Protein AF-A0A542AK52-F1 (afdb_monomer_lite)

Secondary structure (DSSP, 8-state):
--HHHHHHHHHHHHHHHHHHTTTTS-TT-HHHHHHHHHHHHHHHHHHHHHHHHH--SS--TTSS-TTTTTSSPPTTGGGS-S--

Foldseek 3Di:
DDPLVVLVVLLVVLVVLLVCLVVPDDPPPPVSVVSSVVSVVVNVVSLVVSCVPPNHPDDDCVVVPPCPPVPDDDPVNVPPDPDD

Sequence (84 aa):
MSEQEQLMRRTNACRFATWELPVFTHPGDCKAAKQQKKHRRMADDLIIQYKAAYGPMNQNSSDTSRWHGINAPWPWDVNKGGNK

Structure (mmCIF, N/CA/C/O backbone):
data_AF-A0A542AK52-F1
#
_entry.id   AF-A0A542AK52-F1
#
loop_
_atom_site.group_PDB
_atom_site.id
_atom_site.type_symbol
_atom_site.label_atom_id
_atom_site.label_alt_id
_atom_site.label_comp_id
_atom_site.label_asym_id
_atom_site.label_entity_id
_atom_site.label_seq_id
_atom_site.pdbx_PDB_ins_code
_atom_site.Cartn_x
_atom_site.Cartn_y
_atom_site.Cartn_z
_atom_site.occupancy
_atom_site.B_iso_or_equiv
_atom_site.auth_seq_id
_atom_site.auth_comp_id
_atom_site.auth_asym_id
_atom_site.auth_atom_id
_atom_site.pdbx_PDB_model_num
ATOM 1 N N . MET A 1 1 ? 1.248 4.096 18.309 1.00 70.00 1 MET A N 1
ATOM 2 C CA . MET A 1 1 ? 0.680 3.641 17.025 1.00 70.00 1 MET A CA 1
ATOM 3 C C . MET A 1 1 ? 0.005 2.310 17.245 1.00 70.00 1 MET A C 1
ATOM 5 O O . MET A 1 1 ? 0.688 1.387 17.685 1.00 70.00 1 MET A O 1
ATOM 9 N N . SER A 1 2 ? -1.287 2.210 16.951 1.00 92.62 2 SER A N 1
ATOM 10 C CA . SER A 1 2 ? -1.997 0.929 16.995 1.00 92.62 2 SER A CA 1
ATOM 11 C C . SER A 1 2 ? -1.496 -0.013 15.895 1.00 92.62 2 SER A C 1
ATOM 13 O O . SER A 1 2 ? -0.879 0.414 14.916 1.00 92.62 2 SER A O 1
ATOM 15 N N . GLU A 1 3 ? -1.749 -1.310 16.045 1.00 90.19 3 GLU A N 1
ATOM 16 C CA . GLU A 1 3 ? -1.428 -2.298 15.011 1.00 90.19 3 GLU A CA 1
ATOM 17 C C . GLU A 1 3 ? -2.169 -1.996 13.695 1.00 90.19 3 GLU A C 1
ATOM 19 O O . GLU A 1 3 ? -1.574 -2.047 12.618 1.00 90.19 3 GLU A O 1
ATOM 24 N N . GLN A 1 4 ? -3.423 -1.544 13.787 1.00 88.88 4 GLN A N 1
ATOM 25 C CA . GLN A 1 4 ? -4.223 -1.076 12.654 1.00 88.88 4 GLN A CA 1
ATOM 26 C C . GLN A 1 4 ? -3.552 0.087 11.904 1.00 88.88 4 GLN A C 1
ATOM 28 O O . GLN A 1 4 ? -3.448 0.059 10.675 1.00 88.88 4 GLN A O 1
ATOM 33 N N . GLU A 1 5 ? -3.053 1.098 12.625 1.00 90.31 5 GLU A N 1
ATOM 34 C CA . GLU A 1 5 ? -2.340 2.239 12.033 1.00 90.31 5 GLU A CA 1
ATOM 35 C C . GLU A 1 5 ? -1.031 1.810 11.369 1.00 90.31 5 GLU A C 1
ATOM 37 O O . GLU A 1 5 ? -0.681 2.315 10.300 1.00 90.31 5 GLU A O 1
ATOM 42 N N . GLN A 1 6 ? -0.302 0.871 11.976 1.00 92.88 6 GLN A N 1
ATOM 43 C CA . GLN A 1 6 ? 0.936 0.345 11.402 1.00 92.88 6 GLN A CA 1
ATOM 44 C C . GLN A 1 6 ? 0.666 -0.392 10.089 1.00 92.88 6 GLN A C 1
ATOM 46 O O . GLN A 1 6 ? 1.355 -0.147 9.094 1.00 92.88 6 GLN A O 1
ATOM 51 N N . LEU A 1 7 ? -0.353 -1.254 10.060 1.00 91.81 7 LEU A N 1
ATOM 52 C CA . LEU A 1 7 ? -0.742 -1.989 8.859 1.00 91.81 7 LEU A CA 1
ATOM 53 C C . LEU A 1 7 ? -1.199 -1.035 7.745 1.00 91.81 7 LEU A C 1
ATOM 55 O O . LEU A 1 7 ? -0.798 -1.178 6.586 1.00 91.81 7 LEU A O 1
ATOM 59 N N . MET A 1 8 ? -1.980 -0.013 8.101 1.00 91.56 8 MET A N 1
ATOM 60 C CA . MET A 1 8 ? -2.448 1.004 7.162 1.00 91.56 8 MET A CA 1
ATOM 61 C C . MET A 1 8 ? -1.291 1.844 6.606 1.00 91.56 8 MET A C 1
ATOM 63 O O . MET A 1 8 ? -1.199 2.035 5.394 1.00 91.56 8 MET A O 1
ATOM 67 N N . ARG A 1 9 ? -0.346 2.278 7.451 1.00 93.88 9 ARG A N 1
ATOM 68 C CA . ARG A 1 9 ? 0.857 3.005 7.004 1.00 93.88 9 ARG A CA 1
ATOM 69 C C . ARG A 1 9 ? 1.714 2.168 6.059 1.00 93.88 9 ARG A C 1
ATOM 71 O O . ARG A 1 9 ? 2.129 2.675 5.019 1.00 93.88 9 ARG A O 1
ATOM 78 N N . ARG A 1 10 ? 1.942 0.888 6.373 1.00 94.38 10 ARG A N 1
ATOM 79 C CA . ARG A 1 10 ? 2.690 -0.034 5.496 1.00 94.38 10 ARG A CA 1
ATOM 80 C C . 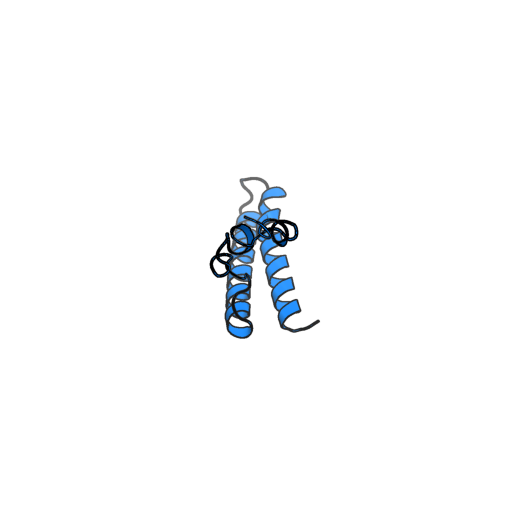ARG A 1 10 ? 1.994 -0.225 4.149 1.00 94.38 10 ARG A C 1
ATOM 82 O O . ARG A 1 10 ? 2.652 -0.184 3.109 1.00 94.38 10 ARG A O 1
ATOM 89 N N . THR A 1 11 ? 0.670 -0.373 4.165 1.00 94.81 11 THR A N 1
ATOM 90 C CA . THR A 1 11 ? -0.144 -0.485 2.948 1.00 94.81 11 THR A CA 1
ATOM 91 C C . THR A 1 11 ? -0.003 0.766 2.083 1.00 94.81 11 THR A C 1
ATOM 93 O O . THR A 1 11 ? 0.286 0.670 0.890 1.00 94.81 11 THR A O 1
ATOM 96 N N . ASN A 1 12 ? -0.146 1.946 2.689 1.00 93.94 12 ASN A N 1
ATOM 97 C CA . ASN A 1 12 ? -0.045 3.224 1.988 1.00 93.94 12 ASN A CA 1
ATOM 98 C C . ASN A 1 12 ? 1.357 3.453 1.412 1.00 93.94 12 ASN A C 1
ATOM 100 O O . ASN A 1 12 ? 1.471 3.881 0.267 1.00 93.94 12 ASN A O 1
ATOM 104 N N . ALA A 1 13 ? 2.413 3.080 2.139 1.00 95.75 13 ALA A N 1
ATOM 105 C CA . ALA A 1 13 ? 3.783 3.145 1.632 1.00 95.75 13 ALA A CA 1
ATOM 106 C C . ALA A 1 13 ? 3.991 2.256 0.390 1.00 95.75 13 ALA A C 1
ATOM 108 O O . ALA A 1 13 ? 4.581 2.695 -0.597 1.00 95.75 13 ALA A O 1
ATOM 109 N N . CYS A 1 14 ? 3.463 1.025 0.392 1.00 95.25 14 CYS A N 1
ATOM 110 C CA . CYS A 1 14 ? 3.557 0.130 -0.768 1.00 95.25 14 CYS A CA 1
ATOM 111 C C . CYS A 1 14 ? 2.746 0.641 -1.971 1.00 95.25 14 CYS A C 1
ATOM 113 O O . CYS A 1 14 ? 3.190 0.535 -3.119 1.00 95.25 14 CYS A O 1
ATOM 115 N N . ARG A 1 15 ? 1.568 1.225 -1.721 1.00 94.19 15 ARG A N 1
ATOM 116 C CA . ARG A 1 15 ? 0.740 1.850 -2.764 1.00 94.19 15 ARG A CA 1
ATOM 117 C C . ARG A 1 15 ? 1.427 3.058 -3.387 1.00 94.19 15 ARG A C 1
ATOM 119 O O . ARG A 1 15 ? 1.455 3.151 -4.610 1.00 94.19 15 ARG A O 1
ATOM 126 N N . PHE A 1 16 ? 2.016 3.921 -2.563 1.00 94.44 16 PHE A N 1
ATOM 127 C CA . PHE A 1 16 ? 2.797 5.067 -3.019 1.00 94.44 16 PHE A CA 1
ATOM 128 C C . PHE A 1 16 ? 3.952 4.618 -3.912 1.00 94.44 16 PHE A C 1
ATOM 130 O O . PHE A 1 16 ? 4.042 5.048 -5.055 1.00 94.44 16 PHE A O 1
ATOM 137 N N . ALA A 1 17 ? 4.753 3.648 -3.459 1.00 92.31 17 ALA A N 1
ATOM 138 C CA . ALA A 1 17 ? 5.833 3.092 -4.269 1.00 92.31 17 ALA A CA 1
ATOM 139 C C . ALA A 1 17 ? 5.318 2.582 -5.628 1.00 92.31 17 ALA A C 1
ATOM 141 O O . ALA A 1 17 ? 5.901 2.867 -6.667 1.00 92.31 17 ALA A O 1
ATOM 142 N N . THR A 1 18 ? 4.184 1.882 -5.647 1.00 92.81 18 THR A N 1
ATOM 143 C CA . THR A 1 18 ? 3.579 1.382 -6.891 1.00 92.81 18 THR A CA 1
ATOM 144 C C . THR A 1 18 ? 3.187 2.502 -7.868 1.00 92.81 18 THR A C 1
ATOM 146 O O . THR A 1 18 ? 3.290 2.297 -9.078 1.00 92.81 18 THR A O 1
ATOM 149 N N . TRP A 1 19 ? 2.732 3.650 -7.362 1.00 91.06 19 TRP A N 1
ATOM 150 C CA . TRP A 1 19 ? 2.324 4.814 -8.159 1.00 91.06 19 TRP A CA 1
ATOM 151 C C . TRP A 1 19 ? 3.507 5.643 -8.661 1.00 91.06 19 TRP A C 1
ATOM 153 O O . TRP A 1 19 ? 3.523 6.033 -9.823 1.00 91.06 19 TRP A O 1
ATOM 163 N N . GLU A 1 20 ? 4.504 5.865 -7.811 1.00 90.88 20 GLU A N 1
ATOM 164 C CA . GLU A 1 20 ? 5.615 6.774 -8.102 1.00 90.88 20 GLU A CA 1
ATOM 165 C C . GLU A 1 20 ? 6.742 6.117 -8.900 1.00 90.88 20 GLU A C 1
ATOM 167 O O . GLU A 1 20 ? 7.393 6.775 -9.706 1.00 90.88 20 GLU A O 1
ATOM 172 N N . LEU A 1 21 ? 6.987 4.812 -8.710 1.00 88.12 21 LEU A N 1
ATOM 173 C CA . LEU A 1 21 ? 8.076 4.102 -9.396 1.00 88.12 21 LEU A CA 1
ATOM 174 C C . LEU A 1 21 ? 8.071 4.319 -10.922 1.00 88.12 21 LEU A C 1
ATOM 176 O O . LEU A 1 21 ? 9.132 4.624 -11.457 1.00 88.12 21 LEU A O 1
ATOM 180 N N . PRO A 1 22 ? 6.933 4.226 -11.637 1.00 86.31 22 PRO A N 1
ATOM 181 C CA . PRO A 1 22 ? 6.871 4.533 -13.068 1.00 86.31 22 PRO A CA 1
ATOM 182 C C . PRO A 1 22 ? 7.209 5.978 -13.438 1.00 86.31 22 PRO A C 1
ATOM 184 O O . PRO A 1 22 ? 7.701 6.211 -14.533 1.00 86.31 22 PRO A O 1
ATOM 187 N N . VAL A 1 23 ? 6.929 6.948 -12.562 1.00 85.88 23 VAL A N 1
ATOM 188 C CA . VAL A 1 23 ? 7.125 8.381 -12.845 1.00 85.88 23 VAL A CA 1
ATOM 189 C C . VAL A 1 23 ? 8.610 8.730 -12.887 1.00 85.88 23 VAL A C 1
ATOM 191 O O . VAL A 1 23 ? 9.046 9.510 -13.729 1.00 85.88 23 VAL A O 1
ATOM 194 N N . PHE A 1 24 ? 9.403 8.116 -12.009 1.00 81.69 24 PHE A N 1
ATOM 195 C CA . PHE A 1 24 ? 10.843 8.364 -11.915 1.00 81.69 24 PHE A CA 1
ATOM 196 C C . PHE A 1 24 ? 11.688 7.410 -12.769 1.00 81.69 24 PHE A C 1
ATOM 198 O O . PHE A 1 24 ? 12.916 7.441 -12.683 1.00 81.69 24 PHE A O 1
ATOM 205 N N . THR A 1 25 ? 11.064 6.533 -13.563 1.00 82.06 25 THR A N 1
ATOM 206 C CA . THR A 1 25 ? 11.769 5.475 -14.301 1.00 82.06 25 THR A CA 1
ATOM 207 C C . THR A 1 25 ? 11.451 5.528 -15.793 1.00 82.06 25 THR A C 1
ATOM 209 O O . THR A 1 25 ? 10.354 5.882 -16.213 1.00 82.06 25 THR A O 1
ATOM 212 N N . HIS A 1 26 ? 12.445 5.220 -16.630 1.00 80.94 26 HIS A N 1
ATOM 213 C CA . HIS A 1 26 ? 12.266 5.210 -18.083 1.00 80.94 26 HIS A CA 1
ATOM 214 C C . HIS A 1 26 ? 11.375 4.017 -18.503 1.00 80.94 26 HIS A C 1
ATOM 216 O O . HIS A 1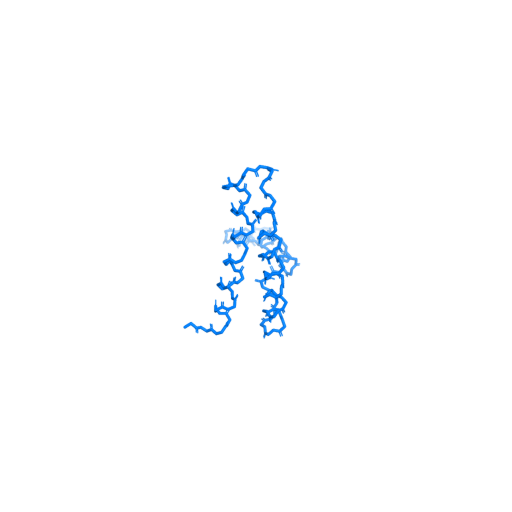 26 ? 11.528 2.939 -17.921 1.00 80.94 26 HIS A O 1
ATOM 222 N N . PRO A 1 27 ? 10.536 4.124 -19.560 1.00 77.25 27 PRO A N 1
ATOM 223 C CA . PRO A 1 27 ? 9.667 3.043 -20.067 1.00 77.25 27 PRO A CA 1
ATOM 224 C C . PRO A 1 27 ? 10.343 1.709 -20.457 1.00 77.25 27 PRO A C 1
ATOM 226 O O . PRO A 1 27 ? 9.666 0.773 -20.871 1.00 77.25 27 PRO A O 1
ATOM 229 N N . GLY A 1 28 ? 11.666 1.601 -20.329 1.00 79.88 28 GLY A N 1
ATOM 230 C CA . GLY A 1 28 ? 12.458 0.390 -20.574 1.00 79.88 28 GLY A CA 1
ATOM 231 C C . GLY A 1 28 ? 13.192 -0.145 -19.340 1.00 79.88 28 GLY A C 1
ATOM 232 O O . GLY A 1 28 ? 13.974 -1.086 -19.463 1.00 79.88 28 GLY A O 1
ATOM 233 N N . ASP A 1 29 ? 12.986 0.439 -18.156 1.00 86.62 29 ASP A N 1
ATOM 234 C CA . ASP A 1 29 ? 13.641 -0.029 -16.936 1.00 86.62 29 ASP A CA 1
ATOM 235 C C . ASP A 1 29 ? 12.928 -1.267 -16.361 1.00 86.62 29 ASP A C 1
ATOM 237 O O . ASP A 1 29 ? 11.991 -1.206 -15.557 1.00 86.62 29 ASP A O 1
ATOM 241 N N . CYS A 1 30 ? 13.418 -2.440 -16.761 1.00 86.12 30 CYS A N 1
ATOM 242 C CA . CYS A 1 30 ? 12.941 -3.730 -16.268 1.00 86.12 30 CYS A CA 1
ATOM 243 C C . CYS A 1 30 ? 13.084 -3.894 -14.743 1.00 86.12 30 CYS A C 1
ATOM 245 O O . CYS A 1 30 ? 12.314 -4.649 -14.137 1.00 86.12 30 CYS A O 1
ATOM 247 N N . LYS A 1 31 ? 14.050 -3.220 -14.098 1.00 88.69 31 LYS A N 1
ATOM 248 C CA . LYS A 1 31 ? 14.240 -3.303 -12.640 1.00 88.69 31 LYS A CA 1
ATOM 249 C C . LYS A 1 31 ? 13.136 -2.536 -11.925 1.00 88.69 31 LYS A C 1
ATOM 251 O O . LYS A 1 31 ? 12.525 -3.086 -11.006 1.00 88.69 31 LYS A O 1
ATOM 256 N N . ALA A 1 32 ? 12.832 -1.328 -12.393 1.00 87.31 32 ALA A N 1
ATOM 257 C CA . ALA A 1 32 ? 11.718 -0.529 -11.897 1.00 87.31 32 ALA A CA 1
ATOM 258 C C . ALA A 1 32 ? 10.382 -1.268 -12.025 1.00 87.31 32 ALA A C 1
ATOM 260 O O . ALA A 1 32 ? 9.652 -1.407 -11.043 1.00 87.31 32 ALA A O 1
ATOM 261 N N . ALA A 1 33 ? 10.107 -1.849 -13.197 1.00 88.31 33 ALA A N 1
ATOM 262 C CA . ALA A 1 33 ? 8.890 -2.624 -13.432 1.00 88.31 33 ALA A CA 1
ATOM 263 C C . ALA A 1 33 ? 8.776 -3.844 -12.496 1.00 88.31 33 ALA A C 1
ATOM 265 O O . ALA A 1 33 ? 7.701 -4.147 -11.968 1.00 88.31 33 ALA A O 1
ATOM 266 N N . LYS A 1 34 ? 9.887 -4.551 -12.240 1.00 92.00 34 LYS A N 1
ATOM 267 C CA . LYS A 1 34 ? 9.919 -5.675 -11.290 1.00 92.00 34 LYS A CA 1
ATOM 268 C C . LYS A 1 34 ? 9.646 -5.211 -9.857 1.00 92.00 34 LYS A C 1
ATOM 270 O O . LYS A 1 34 ? 8.875 -5.858 -9.145 1.00 92.00 34 LYS A O 1
ATOM 275 N N . GLN A 1 35 ? 10.247 -4.099 -9.443 1.00 91.31 35 GLN A N 1
ATOM 276 C CA . GLN A 1 35 ? 10.062 -3.536 -8.108 1.00 91.31 35 GLN A CA 1
ATOM 277 C C . GLN A 1 35 ? 8.630 -3.018 -7.905 1.00 91.31 35 GLN A C 1
ATOM 279 O O . GLN A 1 35 ? 8.020 -3.293 -6.873 1.00 91.31 35 GLN A O 1
ATOM 284 N N . GLN A 1 36 ? 8.047 -2.373 -8.916 1.00 92.38 36 GLN A N 1
ATOM 285 C CA . GLN A 1 36 ? 6.650 -1.949 -8.909 1.00 92.38 36 GLN A CA 1
ATOM 286 C C . GLN A 1 36 ? 5.702 -3.146 -8.731 1.00 92.38 36 GLN A C 1
ATOM 288 O O . GLN A 1 36 ? 4.831 -3.127 -7.861 1.00 92.38 36 GLN A O 1
ATOM 293 N N . LYS A 1 37 ? 5.905 -4.233 -9.493 1.00 92.50 37 LYS A N 1
ATOM 294 C CA . LYS A 1 37 ? 5.120 -5.474 -9.344 1.00 92.50 37 LYS A CA 1
ATOM 295 C C . LYS A 1 37 ? 5.254 -6.081 -7.946 1.00 92.50 37 LYS A C 1
ATOM 297 O O . LYS A 1 37 ? 4.272 -6.590 -7.409 1.00 92.50 37 LYS A O 1
ATOM 302 N N . LYS A 1 38 ? 6.447 -6.025 -7.347 1.00 95.00 38 LYS A N 1
ATOM 303 C CA . LYS A 1 38 ? 6.687 -6.490 -5.974 1.00 95.00 38 LYS A CA 1
ATOM 304 C C . LYS A 1 38 ? 5.892 -5.665 -4.956 1.00 95.00 38 LYS A C 1
ATOM 306 O O . LYS A 1 38 ? 5.200 -6.252 -4.130 1.00 95.00 38 LYS A O 1
ATOM 311 N N . HIS A 1 39 ? 5.943 -4.335 -5.039 1.00 95.12 39 HIS A N 1
ATOM 312 C CA . HIS A 1 39 ? 5.191 -3.457 -4.135 1.00 95.12 39 HIS A CA 1
ATOM 313 C C . HIS A 1 39 ? 3.677 -3.589 -4.295 1.00 95.12 39 HIS A C 1
ATOM 315 O O . HIS A 1 39 ? 2.970 -3.570 -3.291 1.00 95.12 39 HIS A O 1
ATOM 321 N N . ARG A 1 40 ? 3.189 -3.800 -5.523 1.00 94.25 40 ARG A N 1
ATOM 322 C CA . ARG A 1 40 ? 1.774 -4.088 -5.786 1.00 94.25 40 ARG A CA 1
ATOM 323 C C . ARG A 1 40 ? 1.307 -5.321 -5.010 1.00 94.25 40 ARG A C 1
ATOM 325 O O . ARG A 1 40 ? 0.355 -5.225 -4.249 1.00 94.25 40 ARG A O 1
ATOM 332 N N . ARG A 1 41 ? 2.031 -6.441 -5.138 1.00 96.19 41 ARG A N 1
ATOM 333 C CA . ARG A 1 41 ? 1.717 -7.689 -4.419 1.00 96.19 41 ARG A CA 1
ATOM 334 C C . ARG A 1 41 ? 1.740 -7.494 -2.903 1.00 96.19 41 ARG A C 1
ATOM 336 O O . ARG A 1 41 ? 0.801 -7.882 -2.227 1.00 96.19 41 ARG A O 1
ATOM 343 N N . MET A 1 42 ? 2.768 -6.817 -2.387 1.00 95.50 42 MET A N 1
ATOM 344 C CA . MET A 1 42 ? 2.861 -6.506 -0.955 1.00 95.50 42 MET A CA 1
ATOM 345 C C . MET A 1 42 ? 1.687 -5.657 -0.461 1.00 95.50 42 MET A C 1
ATOM 347 O O . MET A 1 42 ? 1.189 -5.886 0.637 1.00 95.50 42 MET A O 1
ATOM 351 N N . ALA A 1 43 ? 1.242 -4.676 -1.251 1.00 94.12 43 ALA A N 1
ATOM 352 C CA . ALA A 1 43 ? 0.077 -3.874 -0.904 1.00 94.12 43 ALA A CA 1
ATOM 353 C C . ALA A 1 43 ? -1.193 -4.736 -0.847 1.00 94.12 43 ALA A C 1
ATOM 355 O O . ALA A 1 43 ? -1.955 -4.604 0.106 1.00 94.12 43 ALA A O 1
ATOM 356 N N . ASP A 1 44 ? -1.400 -5.623 -1.822 1.00 93.75 44 ASP A N 1
ATOM 357 C CA . ASP A 1 44 ? -2.563 -6.515 -1.872 1.00 93.75 44 ASP A CA 1
ATOM 358 C C . ASP A 1 44 ? -2.597 -7.473 -0.667 1.00 93.75 44 ASP A C 1
ATOM 360 O O . ASP A 1 44 ? -3.629 -7.578 -0.000 1.00 93.75 44 ASP A O 1
ATOM 364 N N . ASP A 1 45 ? -1.458 -8.072 -0.305 1.00 95.12 45 ASP A N 1
ATOM 365 C CA . ASP A 1 45 ? -1.338 -8.951 0.867 1.00 95.12 45 ASP A CA 1
ATOM 366 C C . ASP A 1 45 ? -1.649 -8.208 2.177 1.00 95.12 45 ASP A C 1
ATOM 368 O O . ASP A 1 45 ? -2.405 -8.696 3.020 1.00 95.12 45 ASP A O 1
ATOM 372 N N . LEU A 1 46 ? -1.118 -6.990 2.341 1.00 94.12 46 LEU A N 1
ATOM 373 C CA . LEU A 1 46 ? -1.384 -6.159 3.520 1.00 94.12 46 LEU A CA 1
ATOM 374 C C . LEU A 1 46 ? -2.853 -5.724 3.602 1.00 94.12 46 LEU A C 1
ATOM 376 O O . LEU A 1 46 ? -3.412 -5.658 4.696 1.00 94.12 46 LEU A O 1
ATOM 380 N N . ILE A 1 47 ? -3.503 -5.462 2.464 1.00 91.94 47 ILE A N 1
ATOM 381 C CA . ILE A 1 47 ? -4.937 -5.150 2.415 1.00 91.94 47 ILE A CA 1
ATOM 382 C C . ILE A 1 47 ? -5.763 -6.363 2.843 1.00 91.94 47 ILE A C 1
ATOM 384 O O . ILE A 1 47 ? -6.745 -6.192 3.563 1.00 91.94 47 ILE A O 1
ATOM 388 N N . ILE A 1 48 ? -5.395 -7.572 2.412 1.00 92.94 48 ILE A N 1
ATOM 389 C CA . ILE A 1 48 ? -6.074 -8.808 2.823 1.00 92.94 48 ILE A CA 1
ATOM 390 C C . ILE A 1 48 ? -5.943 -9.000 4.336 1.00 92.94 48 ILE A C 1
ATOM 392 O O . ILE A 1 48 ? -6.953 -9.206 5.006 1.00 92.94 48 ILE A O 1
ATOM 396 N N . GLN A 1 49 ? -4.734 -8.847 4.883 1.00 92.25 49 GLN A N 1
ATOM 397 C CA . GLN A 1 49 ? -4.494 -8.930 6.328 1.00 92.25 49 GLN A CA 1
ATOM 398 C C . GLN A 1 49 ? -5.291 -7.875 7.101 1.00 92.25 49 GLN A C 1
ATOM 400 O O . GLN A 1 49 ? -5.932 -8.193 8.100 1.00 92.25 49 GLN A O 1
ATOM 405 N N . TYR A 1 50 ? -5.316 -6.634 6.604 1.00 92.69 50 TYR A N 1
ATOM 406 C CA . TYR A 1 50 ? -6.107 -5.564 7.206 1.00 92.69 50 TYR A CA 1
ATOM 407 C C . TYR A 1 50 ? -7.589 -5.924 7.244 1.00 92.69 50 TYR A C 1
ATOM 409 O O . TYR A 1 50 ? -8.230 -5.804 8.281 1.00 92.69 50 TYR A O 1
ATOM 417 N N . LYS A 1 51 ? -8.129 -6.379 6.108 1.00 90.62 51 LYS A N 1
ATOM 418 C CA . LYS A 1 51 ? -9.545 -6.721 5.974 1.00 90.62 51 LYS A CA 1
ATOM 419 C C . LYS A 1 51 ? -9.942 -7.886 6.867 1.00 90.62 51 LYS A C 1
ATOM 421 O O . LYS A 1 51 ? -11.024 -7.846 7.442 1.00 90.62 51 LYS A O 1
ATOM 426 N N . ALA A 1 52 ? -9.074 -8.887 6.993 1.00 91.38 52 ALA A N 1
ATOM 427 C CA . ALA A 1 52 ? -9.302 -10.035 7.860 1.00 91.38 52 ALA A CA 1
ATOM 428 C C . ALA A 1 52 ? -9.345 -9.645 9.348 1.00 91.38 52 ALA A C 1
ATOM 430 O O . ALA A 1 52 ? -10.141 -10.206 10.091 1.00 91.38 52 ALA A O 1
ATOM 431 N N . ALA A 1 53 ? -8.521 -8.681 9.774 1.00 90.88 53 ALA A N 1
ATOM 432 C CA . ALA A 1 53 ? -8.427 -8.273 11.176 1.00 90.88 53 ALA A CA 1
ATOM 433 C C . ALA A 1 53 ? -9.404 -7.149 11.575 1.00 90.88 53 ALA A C 1
ATOM 435 O O . ALA A 1 53 ? -9.937 -7.164 12.680 1.00 90.88 53 ALA A O 1
ATOM 436 N N . TYR A 1 54 ? -9.635 -6.172 10.693 1.00 89.44 54 TYR A N 1
ATOM 437 C CA . TYR A 1 54 ? -10.317 -4.909 11.020 1.00 89.44 54 TYR A CA 1
ATOM 438 C C . TYR A 1 54 ? -11.529 -4.600 10.130 1.00 89.44 54 TYR A C 1
ATOM 440 O O . TYR A 1 54 ? -12.214 -3.604 10.354 1.00 89.44 54 TYR A O 1
ATOM 448 N N . GLY A 1 55 ? -11.809 -5.428 9.120 1.00 86.88 55 GLY A N 1
ATOM 449 C CA . GLY A 1 55 ? -12.915 -5.217 8.186 1.00 86.88 55 GLY A CA 1
ATOM 450 C C . GLY A 1 55 ? -12.581 -4.307 6.990 1.00 86.88 55 GLY A C 1
ATOM 451 O O . GLY A 1 55 ? -11.414 -4.024 6.697 1.00 86.88 55 GLY A O 1
ATOM 452 N N . PRO A 1 56 ? -13.596 -3.884 6.214 1.00 84.50 56 PRO A N 1
ATOM 453 C CA . PRO A 1 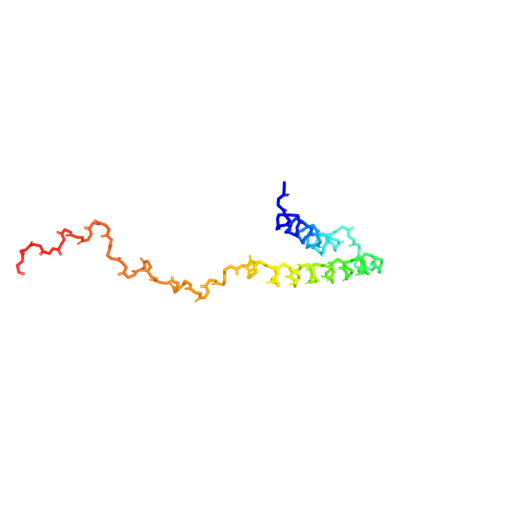56 ? -13.400 -3.141 4.971 1.00 84.50 56 PRO A CA 1
ATOM 454 C C . PRO A 1 56 ? -12.642 -1.823 5.188 1.00 84.50 56 PRO A C 1
ATOM 456 O O . PRO A 1 56 ? -13.075 -0.956 5.935 1.00 84.50 56 PRO A O 1
ATOM 459 N N . MET A 1 57 ? -11.520 -1.648 4.482 1.00 73.94 57 MET A N 1
ATOM 460 C CA . MET A 1 57 ? -10.680 -0.441 4.580 1.00 73.94 57 MET A CA 1
ATOM 461 C C . MET A 1 57 ? -11.366 0.831 4.044 1.00 73.94 57 MET A C 1
ATOM 463 O O . MET A 1 57 ? -11.005 1.929 4.448 1.00 73.94 57 MET A O 1
ATOM 467 N N . ASN A 1 58 ? -12.353 0.683 3.155 1.00 65.38 58 ASN A N 1
ATOM 468 C CA . ASN A 1 58 ? -13.227 1.762 2.705 1.00 65.38 58 ASN A CA 1
ATOM 469 C C . ASN A 1 58 ? -14.660 1.386 3.081 1.00 65.38 58 ASN A C 1
ATOM 471 O O . ASN A 1 58 ? -15.088 0.272 2.774 1.00 65.38 58 ASN A O 1
ATOM 475 N N . GLN A 1 59 ? -15.415 2.311 3.677 1.00 56.03 59 GLN A N 1
ATOM 476 C CA . GLN A 1 59 ? -16.868 2.206 3.618 1.00 56.03 59 GLN A CA 1
ATOM 477 C C . GLN A 1 59 ? -17.254 2.328 2.147 1.00 56.03 59 GLN A C 1
ATOM 479 O O . GLN A 1 59 ? -16.986 3.350 1.511 1.00 56.03 59 GLN A O 1
ATOM 484 N N . ASN A 1 60 ? -17.818 1.267 1.575 1.00 52.31 60 ASN A N 1
ATOM 485 C CA . ASN A 1 60 ? -18.394 1.372 0.250 1.00 52.31 60 ASN A CA 1
ATOM 486 C C . ASN A 1 60 ? -19.515 2.413 0.353 1.00 52.31 60 ASN A C 1
ATOM 488 O O . ASN A 1 60 ? -20.481 2.223 1.087 1.00 52.31 60 ASN A O 1
ATOM 492 N N . SER A 1 61 ? -19.409 3.502 -0.403 1.00 52.91 61 SER A N 1
ATOM 493 C CA . SER A 1 61 ? -20.457 4.525 -0.535 1.00 52.91 61 SER A CA 1
ATOM 494 C C . SER A 1 61 ? -21.779 3.980 -1.097 1.00 52.91 61 SER A C 1
ATOM 496 O O . SER A 1 61 ? -22.723 4.734 -1.295 1.00 52.91 61 SER A O 1
ATOM 498 N N . SER A 1 62 ? -21.860 2.676 -1.370 1.00 55.25 62 SER A N 1
ATOM 499 C CA . SER A 1 62 ? -23.092 1.969 -1.695 1.00 55.25 62 SER A CA 1
ATOM 500 C C . SER A 1 62 ? -24.007 1.747 -0.485 1.00 55.25 62 SER A C 1
ATOM 502 O O . SER A 1 62 ? -25.202 1.585 -0.702 1.00 55.25 62 SER A O 1
ATOM 504 N N . ASP A 1 63 ? -23.491 1.761 0.754 1.00 52.66 63 ASP A N 1
ATOM 505 C CA . ASP A 1 63 ? -24.318 1.609 1.972 1.00 52.66 63 ASP A CA 1
ATOM 506 C C . ASP A 1 63 ? -24.936 2.924 2.457 1.00 52.66 63 ASP A C 1
ATOM 508 O O . ASP A 1 63 ? -25.908 2.931 3.211 1.00 52.66 63 ASP A O 1
ATOM 512 N N . THR A 1 64 ? -24.433 4.063 1.985 1.00 54.94 64 THR A N 1
ATOM 513 C CA . THR A 1 64 ? -25.106 5.346 2.154 1.00 54.94 64 THR A CA 1
ATOM 514 C C . THR A 1 64 ? -25.839 5.637 0.863 1.00 54.94 64 THR A C 1
ATOM 516 O O . THR A 1 64 ? -25.292 6.154 -0.105 1.00 54.94 64 THR A O 1
ATOM 519 N N . SER A 1 65 ? -27.108 5.246 0.825 1.00 58.50 65 SER A N 1
ATOM 520 C CA . SER A 1 65 ? -28.062 5.677 -0.194 1.00 58.50 65 SER A CA 1
ATOM 521 C C . SER A 1 65 ? -27.853 7.166 -0.483 1.00 58.50 65 SER A C 1
ATOM 523 O O . SER A 1 65 ? -28.209 8.050 0.296 1.00 58.50 65 SER A O 1
ATOM 525 N N . ARG A 1 66 ? -27.217 7.406 -1.633 1.00 54.28 66 ARG A N 1
ATOM 526 C CA . ARG A 1 66 ? -26.582 8.643 -2.118 1.00 54.28 66 ARG A CA 1
ATOM 527 C C . ARG A 1 66 ? -27.478 9.896 -2.108 1.00 54.28 66 ARG A C 1
ATOM 529 O O . ARG A 1 66 ? -27.014 10.986 -2.415 1.00 54.28 66 ARG A O 1
ATOM 536 N N . TRP A 1 67 ? -28.747 9.734 -1.744 1.00 58.19 67 TRP A N 1
ATOM 537 C CA . TRP A 1 67 ? -29.823 10.716 -1.806 1.00 58.19 67 TRP A CA 1
ATOM 538 C C . TRP A 1 67 ? -30.583 10.899 -0.48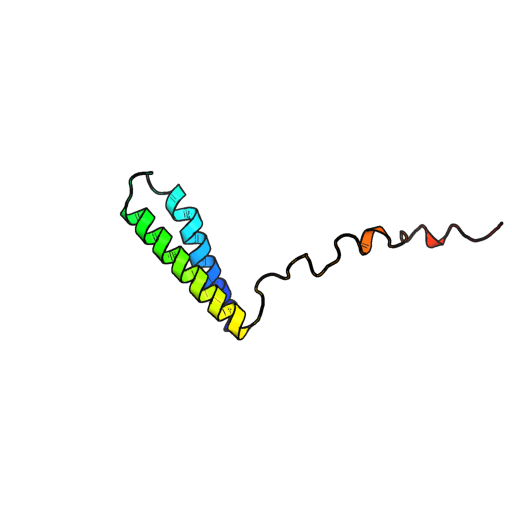2 1.00 58.19 67 TRP A C 1
ATOM 540 O O . TRP A 1 67 ? -31.549 11.656 -0.461 1.00 58.19 67 TRP A O 1
ATOM 550 N N . HIS A 1 68 ? -30.172 10.277 0.634 1.00 56.84 68 HIS A N 1
ATOM 551 C CA . HIS A 1 68 ? -30.909 10.413 1.907 1.00 56.84 68 HIS A CA 1
ATOM 552 C C . HIS A 1 68 ? -30.998 11.857 2.429 1.00 56.84 68 HIS A C 1
ATOM 554 O O . HIS A 1 68 ? -31.942 12.186 3.138 1.00 56.84 68 HIS A O 1
ATOM 560 N N . GLY A 1 69 ? -30.059 12.731 2.052 1.00 56.94 69 GLY A N 1
ATOM 561 C CA . GLY A 1 69 ? -30.105 14.157 2.394 1.00 56.94 69 GLY A CA 1
ATOM 562 C C . GLY A 1 69 ? -30.858 15.038 1.395 1.00 56.94 69 GLY A C 1
ATOM 563 O O . GLY A 1 69 ? -31.113 16.194 1.697 1.00 56.94 69 GLY A O 1
ATOM 564 N N . ILE A 1 70 ? -31.207 14.526 0.211 1.00 61.22 70 ILE A N 1
ATOM 565 C CA . ILE A 1 70 ? -31.799 15.342 -0.865 1.00 61.22 70 ILE A CA 1
ATOM 566 C C . ILE A 1 70 ? -33.330 15.374 -0.767 1.00 61.22 70 ILE A C 1
ATOM 568 O O . ILE A 1 70 ? -33.950 16.338 -1.200 1.00 61.22 70 ILE A O 1
ATOM 572 N N . ASN A 1 71 ? -33.928 14.371 -0.120 1.00 59.91 71 ASN A N 1
ATOM 573 C CA . ASN A 1 71 ? -35.359 14.350 0.199 1.00 59.91 71 ASN A CA 1
ATOM 574 C C . ASN A 1 71 ? -35.680 14.899 1.599 1.00 59.91 71 ASN A C 1
ATOM 576 O O . ASN A 1 71 ? -36.842 14.892 2.001 1.00 59.91 71 ASN A O 1
ATOM 580 N N . ALA A 1 72 ? -34.675 15.330 2.369 1.00 65.19 72 ALA A N 1
ATOM 581 C CA . ALA A 1 72 ? -34.929 15.964 3.654 1.00 65.19 72 ALA A CA 1
ATOM 582 C C . ALA A 1 72 ? -35.458 17.389 3.409 1.00 65.19 72 ALA A C 1
ATOM 584 O O . ALA A 1 72 ? -34.866 18.114 2.605 1.00 65.19 72 ALA A O 1
ATOM 585 N N . PRO A 1 73 ? -36.553 17.808 4.069 1.00 74.31 73 PRO A N 1
ATOM 586 C CA . PRO A 1 73 ? -37.025 19.180 3.959 1.00 74.31 73 PRO A CA 1
ATOM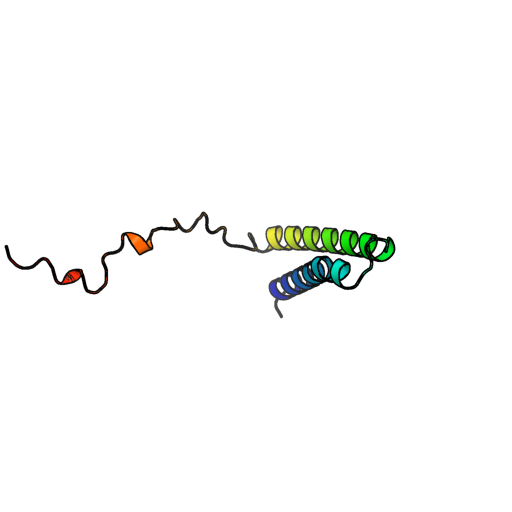 587 C C . PRO A 1 73 ? -35.924 20.127 4.434 1.00 74.31 73 PRO A C 1
ATOM 589 O O . PRO A 1 73 ? -35.237 19.861 5.426 1.00 74.31 73 PRO A O 1
ATOM 592 N N . TRP A 1 74 ? -35.743 21.237 3.723 1.00 73.19 74 TRP A N 1
ATOM 593 C CA . TRP A 1 74 ? -34.760 22.228 4.131 1.00 73.19 74 TRP A CA 1
ATOM 594 C C . TRP A 1 74 ? -35.141 22.823 5.498 1.00 73.19 74 TRP A C 1
ATOM 596 O O . TRP A 1 74 ? -36.329 22.959 5.798 1.00 73.19 74 TRP A O 1
ATOM 606 N N . PRO A 1 75 ? -34.171 23.254 6.326 1.00 66.88 75 PRO A N 1
ATOM 607 C CA . PRO A 1 75 ? -34.443 23.808 7.659 1.00 66.88 75 PRO A CA 1
ATOM 608 C C . PRO A 1 75 ? -35.373 25.033 7.680 1.00 66.88 75 PRO A C 1
ATOM 610 O O . PRO A 1 75 ? -35.883 25.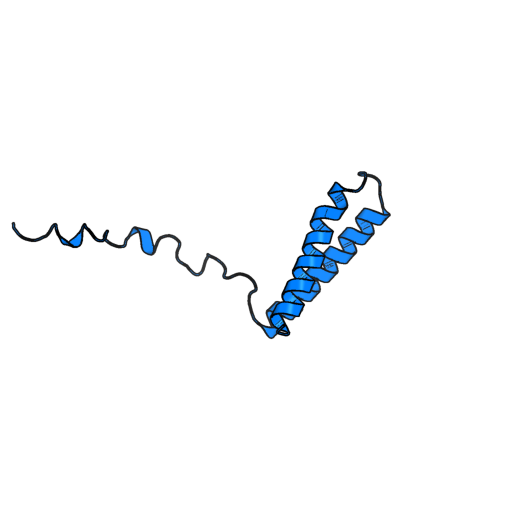396 8.732 1.00 66.88 75 PRO A O 1
ATOM 613 N N . TRP A 1 76 ? -35.584 25.686 6.535 1.00 73.50 76 TRP A N 1
ATOM 614 C CA . TRP A 1 76 ? -36.490 26.826 6.353 1.00 73.50 76 TRP A CA 1
ATOM 615 C C . TRP A 1 76 ? -37.829 26.458 5.693 1.00 73.50 76 TRP A C 1
ATOM 617 O O . TRP A 1 76 ? -38.719 27.302 5.612 1.00 73.50 76 TRP A O 1
ATOM 627 N N . ASP A 1 77 ? -37.994 25.213 5.241 1.00 68.25 77 ASP A N 1
ATOM 628 C CA . ASP A 1 77 ? -39.229 24.711 4.623 1.00 68.25 77 ASP A CA 1
ATOM 629 C C . ASP A 1 77 ? -40.311 24.391 5.670 1.00 68.25 77 ASP A C 1
ATOM 631 O O . ASP A 1 77 ? -41.506 24.427 5.388 1.00 68.25 77 ASP A O 1
ATOM 635 N N . VAL A 1 78 ? -39.908 24.187 6.931 1.00 63.78 78 VAL A N 1
ATOM 636 C CA . VAL A 1 78 ? -40.808 23.948 8.078 1.00 63.78 78 VAL A CA 1
ATOM 637 C C . VAL A 1 78 ? -41.779 25.097 8.370 1.00 63.78 78 VAL A C 1
ATOM 639 O O . VAL A 1 78 ? -42.701 24.923 9.161 1.00 63.78 78 VAL A O 1
ATOM 642 N N . ASN A 1 79 ? -41.610 26.263 7.737 1.00 59.31 79 ASN A N 1
ATOM 643 C CA . ASN A 1 79 ? -42.461 27.431 7.967 1.00 59.31 79 ASN A CA 1
ATOM 644 C C . ASN A 1 79 ? -43.515 27.666 6.868 1.00 59.31 79 ASN A C 1
ATOM 646 O O . ASN A 1 79 ? -44.234 28.664 6.905 1.00 59.31 79 ASN A O 1
ATOM 650 N N . LYS A 1 80 ? -43.640 26.766 5.882 1.00 55.12 80 LYS A N 1
ATOM 651 C CA . LYS A 1 80 ? -44.679 26.850 4.842 1.00 55.12 80 LYS A CA 1
ATOM 652 C C . LYS A 1 80 ? -45.722 25.752 5.007 1.00 55.12 80 LYS A C 1
ATOM 654 O O . LYS A 1 80 ? -45.784 24.801 4.242 1.00 55.12 80 LYS A O 1
ATOM 659 N N . GLY A 1 81 ? -46.562 25.915 6.024 1.00 51.00 81 GLY A N 1
ATOM 660 C CA . GLY A 1 81 ? -47.707 25.031 6.242 1.00 51.00 81 GLY A CA 1
ATOM 661 C C . GLY A 1 81 ? -48.650 25.443 7.367 1.00 51.00 81 GLY A C 1
ATOM 662 O O . GLY A 1 81 ? -49.408 24.612 7.847 1.00 51.00 81 GLY A O 1
ATOM 663 N N . GLY A 1 82 ? -48.607 26.703 7.804 1.00 52.03 82 GLY A N 1
ATOM 664 C CA . GLY A 1 82 ? -49.683 27.314 8.575 1.00 52.03 82 GLY A CA 1
ATOM 665 C C . GLY A 1 82 ? -50.507 28.217 7.660 1.00 52.03 82 GLY A C 1
ATOM 666 O O . GLY A 1 82 ? -49.990 29.235 7.209 1.00 52.03 82 GLY A O 1
ATOM 667 N N . ASN A 1 83 ? -51.782 27.858 7.463 1.00 42.88 83 ASN A N 1
ATOM 668 C CA . ASN A 1 83 ? -52.869 28.665 6.880 1.00 42.88 83 ASN A CA 1
ATOM 669 C C . ASN A 1 83 ? -53.019 28.662 5.339 1.00 42.88 83 ASN A C 1
ATOM 671 O O . ASN A 1 83 ? -52.582 29.593 4.662 1.00 42.88 83 ASN A O 1
ATOM 675 N N . LYS A 1 84 ? -53.704 27.648 4.794 1.00 36.56 84 LYS A N 1
ATOM 676 C CA . LYS A 1 84 ? -55.092 27.703 4.272 1.00 36.56 84 LYS A CA 1
ATOM 677 C C . LYS A 1 84 ? -55.469 26.380 3.615 1.00 36.56 84 LYS A C 1
ATOM 679 O O . LYS A 1 84 ? -54.633 25.857 2.851 1.00 36.56 84 LYS A O 1
#

pLDDT: mean 79.85, std 16.17, range [36.56, 96.19]

Radius of gyration: 22.92 Å; chains: 1; bounding box: 69×39×38 Å